Protein AF-A0A1A8DNL6-F1 (afdb_monomer)

Foldseek 3Di:
DDDDPPDPPQPQDAQDPVLVVLLVLLLVLLVVLLVLLPPVLLVQDPPPVRQNVLSVLVSVLSCLLCVVVPPDHVVVVDGAPRCRNVCSSVLSVVSNVLSVVSSVLSVVCPCVSNVCPHPSVVVVVVSSVVSVVSSVVSCLQQPVHHGDPVPRD

Solvent-accessible surface area (backbone atoms only — not comparable to full-atom values): 8886 Å² total; per-residue (Å²): 141,82,84,78,82,77,72,76,79,75,80,69,56,67,74,47,76,65,48,53,53,44,46,53,52,31,48,55,41,40,53,52,42,32,58,63,58,65,38,75,82,50,65,76,64,89,53,83,70,41,46,47,56,46,44,49,52,41,50,52,50,53,48,61,70,45,45,72,72,74,59,58,68,88,85,67,70,79,71,64,60,76,62,4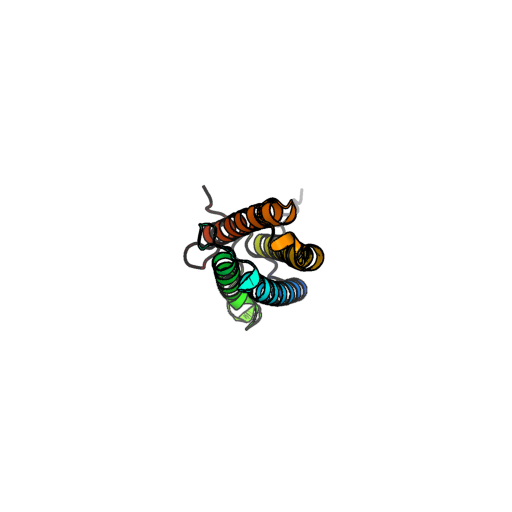1,34,61,50,50,52,53,49,42,54,52,50,29,55,54,39,53,52,49,47,47,50,56,67,73,27,55,73,44,44,54,39,80,86,32,73,48,29,53,48,49,52,53,47,24,52,49,46,46,50,55,42,50,52,53,45,66,32,28,57,96,76,43,79,39,69,93,70,72,125

InterPro domains:
  IPR003153 Adaptor protein Cbl, N-terminal helical [PF02262] (19-148)
  IPR024159 Adaptor protein Cbl, PTB domain [PS51506] (12-153)
  IPR024162 Adaptor protein Cbl [PTHR23007] (14-153)
  IPR036537 Adaptor protein Cbl, N-terminal domain superfamily [G3DSA:1.20.930.20] (14-148)
  IPR036537 Adaptor protein Cbl, N-terminal domain superfamily [SSF47668] (17-150)

Radius of gyration: 18.91 Å; Cα contacts (8 Å, |Δi|>4): 121; chains: 1; bounding box: 47×34×65 Å

pLDDT: mean 77.99, std 15.45, range [37.91, 94.75]

Nearest PDB structures (foldseek):
  8qth-assembly1_A  TM=8.660E-01  e=2.494E-07  Homo sapiens
  8vw5-assembly2_B  TM=8.741E-01  e=3.045E-07  Homo sapiens
  7uwd-assembly1_i  TM=3.670E-01  e=2.903E+00  Citrus x limon
  5tj5-assembly1_B  TM=4.232E-01  e=6.136E+00  Saccharomyces cerevisiae S288C

Organism: Nothobranchius kadleci (NCBI:txid1051664)

Secondary structure (DSSP, 8-state):
----------------HHHHHHHHHHHHHHHHHHHHHT-GGG---SPSS-HHHHHHHHHHHHHHHHHHHHSS-GGG--PPPTTHHHHHHHHHHHHHHHHHHHHHHHHHHGGGGT-TTSHHHHHHHHHHHHHHHHHHHHHHHSGGGS--GGG--

Sequence (153 aa):
MSGASKSPKLSSQFPTREDLRLQEKASKRLQKLKELCTNARLGLKNSPPYLPELVRETATLLSQVWEPYKGLGPSAGLLPRGDEAKYLRVHIKNLLDKTDRAVLLFKDGKERMFDETSSHRRNLTKLSLLFSHMLWELKAMFPGGYFQGDTFK

Structure (mmCIF, N/CA/C/O backbone):
data_AF-A0A1A8DNL6-F1
#
_entry.id   AF-A0A1A8DNL6-F1
#
loop_
_atom_site.group_PDB
_atom_site.id
_atom_site.type_symbol
_atom_site.label_atom_id
_atom_site.label_alt_id
_atom_site.label_comp_id
_atom_site.label_asym_id
_atom_site.label_entity_id
_atom_site.label_seq_id
_atom_site.pdbx_PDB_ins_code
_atom_site.Cartn_x
_atom_site.Cartn_y
_atom_site.Cartn_z
_atom_site.occupancy
_atom_site.B_iso_or_equiv
_atom_site.auth_seq_id
_atom_site.auth_comp_id
_atom_site.auth_asym_id
_atom_site.auth_atom_id
_atom_site.pdbx_PDB_model_num
ATOM 1 N N . MET A 1 1 ? 21.603 20.698 -45.710 1.00 43.53 1 MET A N 1
ATOM 2 C CA . MET A 1 1 ? 20.587 19.866 -45.036 1.00 43.53 1 MET A CA 1
ATOM 3 C C . MET A 1 1 ? 21.322 18.851 -44.180 1.00 43.53 1 MET A C 1
ATOM 5 O O . MET A 1 1 ? 21.913 17.945 -44.741 1.00 43.53 1 MET A O 1
ATOM 9 N N . SER A 1 2 ? 21.339 19.022 -42.860 1.00 40.03 2 SER A N 1
ATOM 10 C CA . SER A 1 2 ? 21.868 18.003 -41.945 1.00 40.03 2 SER A CA 1
ATOM 11 C C . SER A 1 2 ? 20.841 17.809 -40.846 1.00 40.03 2 SER A C 1
ATOM 13 O O . SER A 1 2 ? 20.746 18.603 -39.913 1.00 40.03 2 SER A O 1
ATOM 15 N N . GLY A 1 3 ? 19.990 16.803 -41.040 1.00 37.91 3 GLY A N 1
ATOM 16 C CA . GLY A 1 3 ? 18.999 16.386 -40.063 1.00 37.91 3 GLY A CA 1
ATOM 17 C C . GLY A 1 3 ? 19.713 15.806 -38.853 1.00 37.91 3 GLY A C 1
ATOM 18 O O . GLY A 1 3 ? 20.334 14.751 -38.936 1.00 37.91 3 GLY A O 1
ATOM 19 N N . ALA A 1 4 ? 19.638 16.512 -37.730 1.00 42.06 4 ALA A N 1
ATOM 20 C CA . ALA A 1 4 ? 19.987 15.955 -36.439 1.00 42.06 4 ALA A CA 1
ATOM 21 C C . ALA A 1 4 ? 18.977 14.847 -36.114 1.00 42.06 4 ALA A C 1
ATOM 23 O O . ALA A 1 4 ? 17.828 15.132 -35.765 1.00 42.06 4 ALA A O 1
ATOM 24 N N . SER A 1 5 ? 19.401 13.589 -36.228 1.00 40.72 5 SER A N 1
ATOM 25 C CA . SER A 1 5 ? 18.684 12.451 -35.659 1.00 40.72 5 SER A CA 1
ATOM 26 C C . SER A 1 5 ? 18.648 12.621 -34.142 1.00 40.72 5 SER A C 1
ATOM 28 O O . SER A 1 5 ? 19.574 12.250 -33.425 1.00 40.72 5 SER A O 1
ATOM 30 N N . LYS A 1 6 ? 17.579 13.251 -33.645 1.00 40.78 6 LYS A N 1
ATOM 31 C CA . LYS A 1 6 ? 17.223 13.249 -32.230 1.00 40.78 6 LYS A CA 1
ATOM 32 C C . LYS A 1 6 ? 16.821 11.823 -31.874 1.00 40.78 6 LYS A C 1
ATOM 34 O O . LYS A 1 6 ? 15.665 11.448 -32.041 1.00 40.78 6 LYS A O 1
ATOM 39 N N . SER A 1 7 ? 17.774 11.030 -31.396 1.00 40.50 7 SER A N 1
ATOM 40 C CA . SER A 1 7 ? 17.468 9.785 -30.698 1.00 40.50 7 SER A CA 1
ATOM 41 C C . SER A 1 7 ? 16.500 10.117 -29.557 1.00 40.50 7 SER A C 1
ATOM 43 O O . SER A 1 7 ? 16.834 10.966 -28.719 1.00 40.50 7 SER A O 1
ATOM 45 N N . PRO A 1 8 ? 15.294 9.528 -29.506 1.00 42.69 8 PRO A N 1
ATOM 46 C CA . PRO A 1 8 ? 14.422 9.724 -28.364 1.00 42.69 8 PRO A CA 1
ATOM 47 C C . PRO A 1 8 ? 15.151 9.137 -27.155 1.00 42.69 8 PRO A C 1
ATOM 49 O O . PRO A 1 8 ? 15.566 7.980 -27.166 1.00 42.69 8 PRO A O 1
ATOM 52 N N . LYS A 1 9 ? 15.379 9.965 -26.131 1.00 43.25 9 LYS A N 1
ATOM 53 C CA . LYS A 1 9 ? 15.911 9.536 -24.836 1.00 43.25 9 LYS A CA 1
ATOM 54 C C . LYS A 1 9 ? 14.975 8.459 -24.280 1.00 43.25 9 LYS A C 1
ATOM 56 O O . LYS A 1 9 ? 13.957 8.783 -23.671 1.00 43.25 9 LYS A O 1
ATOM 61 N N . LEU A 1 10 ? 15.314 7.192 -24.516 1.00 42.53 10 LEU A N 1
ATOM 62 C CA . LEU A 1 10 ? 14.696 6.044 -23.870 1.00 42.53 10 LEU A CA 1
ATOM 63 C C . LEU A 1 10 ? 14.860 6.256 -22.372 1.00 42.53 10 LEU A C 1
ATOM 65 O O . LEU A 1 10 ? 15.959 6.211 -21.820 1.00 42.53 10 LEU A O 1
ATOM 69 N N . SER A 1 11 ? 13.749 6.592 -21.732 1.00 44.84 11 SER A N 1
ATOM 70 C CA . SER A 1 11 ? 13.656 6.902 -20.312 1.00 44.84 11 SER A CA 1
ATOM 71 C C . SER A 1 11 ? 13.690 5.607 -19.497 1.00 44.84 11 SER A C 1
ATOM 73 O O . SER A 1 11 ? 12.910 5.435 -18.573 1.00 44.84 11 SER A O 1
ATOM 75 N N . SER A 1 12 ? 14.587 4.682 -19.841 1.00 53.66 12 SER A N 1
ATOM 76 C CA . SER A 1 12 ? 14.816 3.400 -19.170 1.00 53.66 12 SER A CA 1
ATOM 77 C C . SER A 1 12 ? 15.685 3.614 -17.930 1.00 53.66 12 SER A C 1
ATOM 79 O O . SER A 1 12 ? 16.749 3.019 -17.773 1.00 53.66 12 SER A O 1
ATOM 81 N N . GLN A 1 13 ? 15.291 4.555 -17.071 1.00 70.00 13 GLN A N 1
ATOM 82 C CA . GLN A 1 13 ? 16.002 4.799 -15.823 1.00 70.00 13 GLN A CA 1
ATOM 83 C C . GLN A 1 13 ? 15.533 3.780 -14.796 1.00 70.00 13 GLN A C 1
ATOM 85 O O . GLN A 1 13 ? 14.366 3.778 -14.424 1.00 70.00 13 GLN A O 1
ATOM 90 N N . PHE A 1 14 ? 16.455 2.937 -14.334 1.00 74.38 14 PHE A N 1
ATOM 91 C CA . PHE A 1 14 ? 16.274 2.081 -13.165 1.00 74.38 14 PHE A CA 1
ATOM 92 C C . PHE A 1 14 ? 15.640 2.850 -11.991 1.00 74.38 14 PHE A C 1
ATOM 94 O O . PHE A 1 14 ? 15.883 4.058 -11.851 1.00 74.38 14 PHE A O 1
ATOM 101 N N . PRO A 1 15 ? 14.879 2.169 -11.110 1.00 82.69 15 PRO A N 1
ATOM 102 C CA . PRO A 1 15 ? 14.473 2.753 -9.840 1.00 82.69 15 PRO A CA 1
ATOM 103 C C . PRO A 1 15 ? 15.680 3.363 -9.118 1.00 82.69 15 PRO A C 1
ATOM 105 O O . PRO A 1 15 ? 16.741 2.753 -8.985 1.00 82.69 15 PRO A O 1
ATOM 108 N N . THR A 1 16 ? 15.536 4.612 -8.695 1.00 85.56 16 THR A N 1
ATOM 109 C CA . THR A 1 16 ? 16.607 5.374 -8.050 1.00 85.56 16 THR A CA 1
ATOM 110 C C . THR A 1 16 ? 16.776 4.952 -6.591 1.00 85.56 16 THR A C 1
ATOM 112 O O . THR A 1 16 ? 15.905 4.314 -5.996 1.00 85.56 16 THR A O 1
ATOM 115 N N . ARG A 1 17 ? 17.865 5.388 -5.943 1.00 84.56 17 ARG A N 1
ATOM 116 C CA . ARG A 1 17 ? 18.008 5.228 -4.483 1.00 84.56 17 ARG A CA 1
ATOM 117 C C . ARG A 1 17 ? 16.864 5.875 -3.698 1.00 84.56 17 ARG A C 1
ATOM 119 O O . ARG A 1 17 ? 16.539 5.404 -2.611 1.00 84.56 17 ARG A O 1
ATOM 126 N N . GLU A 1 18 ? 16.271 6.949 -4.212 1.00 88.19 18 GLU A N 1
ATOM 127 C CA . GLU A 1 18 ? 15.103 7.571 -3.585 1.00 88.19 18 GLU A CA 1
ATOM 128 C C . GLU A 1 18 ? 13.876 6.667 -3.683 1.00 88.19 18 GLU A C 1
ATOM 130 O O . GLU A 1 18 ? 13.185 6.476 -2.684 1.00 88.19 18 GLU A O 1
ATOM 135 N N . ASP A 1 19 ? 13.663 6.044 -4.843 1.00 89.81 19 ASP A N 1
ATOM 136 C CA . ASP A 1 19 ? 12.576 5.089 -5.062 1.00 89.81 19 ASP A CA 1
ATOM 137 C C . ASP A 1 19 ? 12.697 3.885 -4.104 1.00 89.81 19 ASP A C 1
ATOM 139 O O . ASP A 1 19 ? 11.720 3.506 -3.457 1.00 89.81 19 ASP A O 1
ATOM 143 N N . LEU A 1 20 ? 13.912 3.357 -3.901 1.00 88.81 20 LEU A N 1
ATOM 144 C CA . LEU A 1 20 ? 14.181 2.290 -2.924 1.00 88.81 20 LEU A CA 1
ATOM 145 C C . LEU A 1 20 ? 13.911 2.725 -1.473 1.00 88.81 20 LEU A C 1
ATOM 147 O O . LEU A 1 20 ? 13.347 1.970 -0.683 1.00 88.81 20 LEU A O 1
ATOM 151 N N . ARG A 1 21 ? 14.259 3.965 -1.105 1.00 91.00 21 ARG A N 1
ATOM 152 C CA . ARG A 1 21 ? 13.932 4.516 0.224 1.00 91.00 21 ARG A CA 1
ATOM 153 C C . ARG A 1 21 ? 12.423 4.654 0.425 1.00 91.00 21 ARG A C 1
ATOM 155 O O . ARG A 1 21 ? 11.932 4.438 1.534 1.00 91.00 21 ARG A O 1
ATOM 162 N N . LEU A 1 22 ? 11.684 5.037 -0.617 1.00 93.38 22 LEU A N 1
ATOM 163 C CA . LEU A 1 22 ? 10.220 5.077 -0.582 1.00 93.38 22 LEU A CA 1
ATOM 164 C C . LEU A 1 22 ? 9.638 3.669 -0.424 1.00 93.38 22 LEU A C 1
ATOM 166 O O . LEU A 1 22 ? 8.728 3.486 0.383 1.00 93.38 22 LEU A O 1
ATOM 170 N N . GLN A 1 23 ? 10.210 2.676 -1.108 1.00 93.19 23 GLN A N 1
ATOM 171 C CA . GLN A 1 23 ? 9.837 1.267 -0.974 1.00 93.19 23 GLN A CA 1
ATOM 172 C C . GLN A 1 23 ? 10.005 0.753 0.457 1.00 93.19 23 GLN A C 1
ATOM 174 O O . GLN A 1 23 ? 9.089 0.136 1.011 1.00 93.19 23 GLN A O 1
ATOM 179 N N . GLU A 1 24 ? 11.137 1.052 1.090 1.00 92.25 24 GLU A N 1
ATOM 180 C CA . GLU A 1 24 ? 11.401 0.636 2.466 1.00 92.25 24 GLU A CA 1
ATOM 181 C C . GLU A 1 24 ? 10.415 1.299 3.444 1.00 92.25 24 GLU A C 1
ATOM 183 O O . GLU A 1 24 ? 9.853 0.644 4.328 1.00 92.25 24 GLU A O 1
ATOM 188 N N . LYS A 1 25 ? 10.143 2.599 3.256 1.00 94.75 25 LYS A N 1
ATOM 189 C CA . LYS A 1 25 ? 9.144 3.335 4.046 1.00 94.75 25 LYS A CA 1
ATOM 190 C C . LYS A 1 25 ? 7.748 2.737 3.886 1.00 94.75 25 LYS A C 1
ATOM 192 O O . LYS A 1 25 ? 7.092 2.481 4.895 1.00 94.75 25 LYS A O 1
ATOM 197 N N . ALA A 1 26 ? 7.313 2.483 2.653 1.00 94.25 26 ALA A N 1
ATOM 198 C CA . ALA A 1 26 ? 6.017 1.875 2.368 1.00 94.25 26 ALA A CA 1
ATOM 199 C C . ALA A 1 26 ? 5.899 0.491 3.019 1.00 94.25 26 ALA A C 1
ATOM 201 O O . ALA A 1 26 ? 4.895 0.201 3.664 1.00 94.25 26 ALA A O 1
ATOM 202 N N . SER A 1 27 ? 6.958 -0.320 2.957 1.00 92.75 27 SER A N 1
ATOM 203 C CA . SER A 1 27 ? 7.004 -1.643 3.593 1.00 92.75 27 SER A CA 1
ATOM 204 C C . SER A 1 27 ? 6.826 -1.561 5.112 1.00 92.75 27 SER A C 1
ATOM 206 O O . SER A 1 27 ? 5.988 -2.267 5.676 1.00 92.75 27 SER A O 1
ATOM 208 N N . LYS A 1 28 ? 7.538 -0.645 5.785 1.00 93.81 28 LYS A N 1
ATOM 209 C CA . LYS A 1 28 ? 7.385 -0.411 7.235 1.00 93.81 28 LYS A CA 1
ATOM 210 C C . LYS A 1 28 ? 5.977 0.072 7.593 1.00 93.81 28 LYS A C 1
ATOM 212 O O . LYS A 1 28 ? 5.419 -0.327 8.614 1.00 93.81 28 LYS A O 1
ATOM 217 N N . ARG A 1 29 ? 5.376 0.926 6.759 1.00 93.00 29 ARG A N 1
ATOM 218 C CA . ARG A 1 29 ? 4.001 1.409 6.960 1.00 93.00 29 ARG A CA 1
ATOM 219 C C . ARG A 1 29 ? 2.964 0.310 6.766 1.00 93.00 29 ARG A C 1
ATOM 221 O O . ARG A 1 29 ? 2.046 0.222 7.575 1.00 93.00 29 ARG A O 1
ATOM 228 N N . LEU A 1 30 ? 3.135 -0.559 5.770 1.00 92.94 30 LEU A N 1
ATOM 229 C CA . LEU A 1 30 ? 2.269 -1.719 5.550 1.00 92.94 30 LEU A CA 1
ATOM 230 C C . LEU A 1 30 ? 2.340 -2.704 6.716 1.00 92.94 30 LEU A C 1
ATOM 232 O O . LEU A 1 30 ? 1.302 -3.172 7.175 1.00 92.94 30 LEU A O 1
ATOM 236 N N . GLN A 1 31 ? 3.538 -2.972 7.244 1.00 90.81 31 GLN A N 1
ATOM 237 C CA . GLN A 1 31 ? 3.695 -3.782 8.456 1.00 90.81 31 GLN A CA 1
ATOM 238 C C . GLN A 1 31 ? 2.928 -3.170 9.629 1.00 90.81 31 GLN A C 1
ATOM 240 O O . GLN A 1 31 ? 2.160 -3.868 10.292 1.00 90.81 31 GLN A O 1
ATOM 245 N N . LYS A 1 32 ? 3.048 -1.851 9.829 1.00 92.06 32 LYS A N 1
ATOM 246 C CA . LYS A 1 32 ? 2.305 -1.175 10.893 1.00 92.06 32 LYS A CA 1
ATOM 247 C C . LYS A 1 32 ? 0.794 -1.253 10.694 1.00 92.06 32 LYS A C 1
ATOM 249 O O . LYS A 1 32 ? 0.055 -1.484 11.647 1.00 92.06 32 LYS A O 1
ATOM 254 N N . LEU A 1 33 ? 0.332 -1.070 9.461 1.00 90.31 33 LEU A N 1
ATOM 255 C CA . LEU A 1 33 ? -1.077 -1.192 9.115 1.00 90.31 33 LEU A CA 1
ATOM 256 C C . LEU A 1 33 ? -1.589 -2.612 9.378 1.00 90.31 33 LEU A C 1
ATOM 258 O O . LEU A 1 33 ? -2.668 -2.765 9.942 1.00 90.31 33 LEU A O 1
ATOM 262 N N . LYS A 1 34 ? -0.807 -3.642 9.037 1.00 89.00 34 LYS A N 1
ATOM 263 C CA . LYS A 1 34 ? -1.143 -5.042 9.311 1.00 89.00 34 LYS A CA 1
ATOM 264 C C . LYS A 1 34 ? -1.380 -5.270 10.802 1.00 89.00 34 LYS A C 1
ATOM 266 O O . LYS A 1 34 ? -2.435 -5.786 11.147 1.00 89.00 34 LYS A O 1
ATOM 271 N N . GLU A 1 35 ? -0.460 -4.830 11.666 1.00 88.56 35 GLU A N 1
ATOM 272 C CA . GLU A 1 35 ? -0.615 -4.926 13.129 1.00 88.56 35 GLU A CA 1
ATOM 273 C C . GLU A 1 35 ? -1.920 -4.282 13.608 1.00 88.56 35 GLU A C 1
ATOM 275 O O . GLU A 1 35 ? -2.663 -4.875 14.394 1.00 88.56 35 GLU A O 1
ATOM 280 N N . LEU A 1 36 ? -2.213 -3.077 13.104 1.00 86.38 36 LEU A N 1
ATOM 281 C CA . LEU A 1 36 ? -3.426 -2.340 13.447 1.00 86.38 36 LEU A CA 1
ATOM 282 C C . LEU A 1 36 ? -4.675 -3.111 13.018 1.00 86.38 36 LEU A C 1
ATOM 284 O O . LEU A 1 36 ? -5.604 -3.224 13.809 1.00 86.38 36 LEU A O 1
ATOM 288 N N . CYS A 1 37 ? -4.680 -3.691 11.817 1.00 82.25 37 CYS A N 1
ATOM 289 C CA . CYS A 1 37 ? -5.820 -4.440 11.290 1.00 82.25 37 CYS A CA 1
ATOM 290 C C . CYS A 1 37 ? -6.004 -5.808 11.969 1.00 82.25 37 CYS A C 1
ATOM 292 O O . CYS A 1 37 ? -7.125 -6.293 12.056 1.00 82.25 37 CYS A O 1
ATOM 294 N N . THR A 1 38 ? -4.936 -6.433 12.471 1.00 80.88 38 THR A N 1
ATOM 295 C CA . THR A 1 38 ? -5.006 -7.716 13.199 1.00 80.88 38 THR A CA 1
ATOM 296 C C . THR A 1 38 ? -5.453 -7.578 14.656 1.00 80.88 38 THR A C 1
ATOM 298 O O . THR A 1 38 ? -5.533 -8.574 15.372 1.00 80.88 38 THR A O 1
ATOM 301 N N . ASN A 1 39 ? -5.740 -6.362 15.128 1.00 79.12 39 ASN A N 1
ATOM 302 C CA . ASN A 1 39 ? -6.197 -6.148 16.493 1.00 79.12 39 ASN A CA 1
ATOM 303 C C . ASN A 1 39 ? -7.587 -6.775 16.708 1.00 79.12 39 ASN A C 1
ATOM 305 O O . ASN A 1 39 ? -8.580 -6.296 16.161 1.00 79.12 39 ASN A O 1
ATOM 309 N N . ALA A 1 40 ? -7.660 -7.806 17.556 1.00 68.06 40 ALA A N 1
ATOM 310 C CA . ALA A 1 40 ? -8.888 -8.543 17.861 1.00 68.06 40 ALA A CA 1
ATOM 311 C C . ALA A 1 40 ? -10.038 -7.646 18.354 1.00 68.06 40 ALA A C 1
ATOM 313 O O . ALA A 1 40 ? -11.203 -7.948 18.104 1.00 68.06 40 ALA A O 1
ATOM 314 N N . ARG A 1 41 ? -9.727 -6.501 18.982 1.00 68.88 41 ARG A N 1
ATOM 315 C CA . ARG A 1 41 ? -10.737 -5.533 19.440 1.00 68.88 41 ARG A CA 1
ATOM 316 C C . ARG A 1 41 ? -11.542 -4.918 18.294 1.00 68.88 41 ARG A C 1
ATOM 318 O O . ARG A 1 41 ? -12.664 -4.489 18.523 1.00 68.88 41 ARG A O 1
ATOM 325 N N . LEU A 1 42 ? -10.993 -4.866 17.076 1.00 68.69 42 LEU A N 1
ATOM 326 C CA . LEU A 1 42 ? -11.669 -4.278 15.913 1.00 68.69 42 LEU A CA 1
ATOM 327 C C . LEU A 1 42 ? -12.847 -5.107 15.410 1.00 68.69 42 LEU A C 1
ATOM 329 O O . LEU A 1 42 ? -13.667 -4.577 14.663 1.00 68.69 42 LEU A O 1
ATOM 333 N N . GLY A 1 43 ? -12.918 -6.389 15.782 1.00 63.25 43 GLY A N 1
ATOM 334 C CA . GLY A 1 43 ? -13.987 -7.274 15.333 1.00 63.25 43 GLY A CA 1
ATOM 335 C C . GLY A 1 43 ? -14.123 -7.297 13.810 1.00 63.25 43 GLY A C 1
ATOM 336 O O . GLY A 1 43 ? -15.243 -7.365 13.302 1.00 63.25 43 GLY A O 1
ATOM 337 N N . LEU A 1 44 ? -13.007 -7.177 13.070 1.00 64.31 44 LEU A N 1
ATOM 338 C CA . LEU A 1 44 ? -13.031 -7.268 11.612 1.00 64.31 44 LEU A CA 1
ATOM 339 C C . LEU A 1 44 ? -13.531 -8.659 11.237 1.00 64.31 44 LEU A C 1
ATOM 341 O O . LEU A 1 44 ? -12.794 -9.640 11.311 1.00 64.31 44 LEU A O 1
ATOM 345 N N . LYS A 1 45 ? -14.810 -8.734 10.866 1.00 60.91 45 LYS A N 1
ATOM 346 C CA . LYS A 1 45 ? -15.421 -9.945 10.326 1.00 60.91 45 LYS A CA 1
ATOM 347 C C . LYS A 1 45 ? -14.640 -10.338 9.072 1.00 60.91 45 LYS A C 1
ATOM 349 O O . LYS A 1 45 ? -14.299 -9.461 8.276 1.00 60.91 45 LYS A O 1
ATOM 354 N N . ASN A 1 46 ? -14.401 -11.636 8.882 1.00 58.94 46 ASN A N 1
ATOM 355 C CA . ASN A 1 46 ? -13.697 -12.230 7.731 1.00 58.94 46 ASN A CA 1
ATOM 356 C C . ASN A 1 46 ? -14.479 -12.097 6.403 1.00 58.94 46 ASN A C 1
ATOM 358 O O . ASN A 1 46 ? -14.454 -12.983 5.556 1.00 58.94 46 ASN A O 1
ATOM 362 N N . SER A 1 47 ? -15.226 -11.011 6.233 1.00 50.84 47 SER A N 1
ATOM 363 C CA . SER A 1 47 ? -15.979 -10.693 5.028 1.00 50.84 47 SER A CA 1
ATOM 364 C C . SER A 1 47 ? -15.005 -10.131 3.990 1.00 50.84 47 SER A C 1
ATOM 366 O O . SER A 1 47 ? -14.307 -9.157 4.289 1.00 50.84 47 SER A O 1
ATOM 368 N N . PRO A 1 48 ? -14.947 -10.693 2.775 1.00 56.84 48 PRO A N 1
ATOM 369 C CA . PRO A 1 48 ? -14.207 -10.085 1.681 1.00 56.84 48 PRO A CA 1
ATOM 370 C C . PRO A 1 48 ? -14.731 -8.665 1.393 1.00 56.84 48 PRO A C 1
ATOM 372 O O . PRO A 1 48 ? -15.949 -8.470 1.389 1.00 56.84 48 PRO A O 1
ATOM 375 N N . PRO A 1 49 ? -13.860 -7.672 1.127 1.00 67.88 49 PRO A N 1
ATOM 376 C CA . PRO A 1 49 ? -12.396 -7.737 1.127 1.00 67.88 49 PRO A CA 1
ATOM 377 C C . PRO A 1 49 ? -11.795 -7.717 2.544 1.00 67.88 49 PRO A C 1
ATOM 379 O O . PRO A 1 49 ? -11.898 -6.719 3.260 1.00 67.88 49 PRO A O 1
ATOM 382 N N . TYR A 1 50 ? -11.102 -8.795 2.929 1.00 79.81 50 TYR A N 1
ATOM 383 C CA . TYR A 1 50 ? -10.494 -8.912 4.253 1.00 79.81 50 TYR A CA 1
ATOM 384 C C . TYR A 1 50 ? -9.158 -8.159 4.307 1.00 79.81 50 TYR A C 1
ATOM 386 O O . TYR A 1 50 ? -8.133 -8.593 3.777 1.00 79.81 50 TYR A O 1
ATOM 394 N N . LEU A 1 51 ? -9.183 -6.988 4.943 1.00 82.44 51 LEU A N 1
ATOM 395 C CA . LEU A 1 51 ? -8.072 -6.037 4.949 1.00 82.44 51 LEU A CA 1
ATOM 396 C C . LEU A 1 51 ? -6.726 -6.613 5.434 1.00 82.44 51 LEU A C 1
ATOM 398 O O . LEU A 1 51 ? -5.726 -6.354 4.764 1.00 82.44 51 LEU A O 1
ATOM 402 N N . PRO A 1 52 ? -6.638 -7.391 6.536 1.00 85.25 52 PRO A N 1
ATOM 403 C CA . PRO A 1 52 ? -5.365 -7.968 6.974 1.00 85.25 52 PRO A CA 1
ATOM 404 C C . PRO A 1 52 ? -4.696 -8.846 5.912 1.00 85.25 52 PRO A C 1
ATOM 406 O O . PRO A 1 52 ? -3.473 -8.796 5.758 1.00 85.25 52 PRO A O 1
ATOM 409 N N . GLU A 1 53 ? -5.481 -9.619 5.157 1.00 86.88 53 GLU A N 1
ATOM 410 C CA . GLU A 1 53 ? -4.952 -10.435 4.065 1.00 86.88 53 GLU A CA 1
ATOM 411 C C . GLU A 1 53 ? -4.531 -9.591 2.872 1.00 86.88 53 GLU A C 1
ATOM 413 O O . GLU A 1 53 ? -3.417 -9.775 2.387 1.00 86.88 53 GLU A O 1
ATOM 418 N N . LEU A 1 54 ? -5.333 -8.603 2.474 1.00 89.25 54 LEU A N 1
ATOM 419 C CA . LEU A 1 54 ? -4.962 -7.680 1.399 1.00 89.25 54 LEU A CA 1
ATOM 420 C C . LEU A 1 54 ? -3.656 -6.940 1.695 1.00 89.25 54 LEU A C 1
ATOM 422 O O . LEU A 1 54 ? -2.791 -6.838 0.827 1.00 89.25 54 LEU A O 1
ATOM 426 N N . VAL A 1 55 ? -3.481 -6.449 2.924 1.00 89.44 55 VAL A N 1
ATOM 427 C CA . VAL A 1 55 ? -2.249 -5.767 3.346 1.00 89.44 55 VAL A CA 1
ATOM 428 C C . VAL A 1 55 ? -1.064 -6.736 3.335 1.00 89.44 55 VAL A C 1
ATOM 430 O O . VAL A 1 55 ? 0.016 -6.370 2.868 1.00 89.44 55 VAL A O 1
ATOM 433 N N . ARG A 1 56 ? -1.254 -7.980 3.801 1.00 89.88 56 ARG A N 1
ATOM 434 C CA . ARG A 1 56 ? -0.217 -9.023 3.756 1.00 89.88 56 ARG A CA 1
ATOM 435 C C . ARG A 1 56 ? 0.187 -9.342 2.315 1.00 89.88 56 ARG A C 1
ATOM 437 O O . ARG A 1 56 ? 1.376 -9.326 2.020 1.00 89.88 56 ARG A O 1
ATOM 444 N N . GLU A 1 57 ? -0.776 -9.599 1.435 1.00 90.81 57 GLU A N 1
ATOM 445 C CA . GLU A 1 57 ? -0.521 -9.894 0.022 1.00 90.81 57 GLU A CA 1
ATOM 446 C C . GLU A 1 57 ? 0.164 -8.728 -0.689 1.00 90.81 57 GLU A C 1
ATOM 448 O O . GLU A 1 57 ? 1.130 -8.941 -1.419 1.00 90.81 57 GLU A O 1
ATOM 453 N N . THR A 1 58 ? -0.274 -7.495 -0.421 1.00 90.94 58 THR A N 1
ATOM 454 C CA . THR A 1 58 ? 0.362 -6.286 -0.962 1.00 90.94 58 THR A CA 1
ATOM 455 C C . THR A 1 58 ? 1.822 -6.195 -0.527 1.00 90.94 58 THR A C 1
ATOM 457 O O . THR A 1 58 ? 2.686 -5.935 -1.357 1.00 90.94 58 THR A O 1
ATOM 460 N N . ALA A 1 59 ? 2.132 -6.453 0.749 1.00 90.81 59 ALA A N 1
ATOM 461 C CA . ALA A 1 59 ? 3.509 -6.431 1.245 1.00 90.81 59 ALA A CA 1
ATOM 462 C C . ALA A 1 59 ? 4.388 -7.528 0.617 1.00 90.81 59 ALA A C 1
ATOM 464 O O . ALA A 1 59 ? 5.551 -7.272 0.288 1.00 90.81 59 ALA A O 1
ATOM 465 N N . THR A 1 60 ? 3.842 -8.734 0.434 1.00 91.00 60 THR A N 1
ATOM 466 C CA . THR A 1 60 ? 4.538 -9.838 -0.241 1.00 91.00 60 THR A CA 1
ATOM 467 C C . THR A 1 60 ? 4.833 -9.491 -1.697 1.00 91.00 60 THR A C 1
ATOM 469 O O . THR A 1 60 ? 5.990 -9.568 -2.110 1.00 91.00 60 THR A O 1
ATOM 472 N N . LEU A 1 61 ? 3.825 -9.048 -2.455 1.00 89.31 61 LEU A N 1
ATOM 473 C CA . LEU A 1 61 ? 3.985 -8.714 -3.870 1.00 89.31 61 LEU A CA 1
ATOM 474 C C . LEU A 1 61 ? 4.919 -7.516 -4.062 1.00 89.31 61 LEU A C 1
ATOM 476 O O . LEU A 1 61 ? 5.810 -7.559 -4.904 1.00 89.31 61 LEU A O 1
ATOM 480 N N . LEU A 1 62 ? 4.793 -6.483 -3.221 1.00 90.81 62 LEU A N 1
ATOM 481 C CA . LEU A 1 62 ? 5.718 -5.352 -3.212 1.00 90.81 62 LEU A CA 1
ATOM 482 C C . LEU A 1 62 ? 7.160 -5.809 -2.964 1.00 90.81 62 LEU A C 1
ATOM 484 O O . LEU A 1 62 ? 8.083 -5.295 -3.584 1.00 90.81 62 LEU A O 1
ATOM 488 N N . SER A 1 63 ? 7.380 -6.768 -2.063 1.00 88.88 63 SER A N 1
ATOM 489 C CA . SER A 1 63 ? 8.735 -7.256 -1.798 1.00 88.88 63 SER A CA 1
ATOM 490 C C . SER A 1 63 ? 9.303 -8.004 -3.000 1.00 88.88 63 SER A C 1
ATOM 492 O O . SER A 1 63 ? 10.441 -7.737 -3.359 1.00 88.88 63 SER A O 1
ATOM 494 N N . GLN A 1 64 ? 8.503 -8.863 -3.639 1.00 87.94 64 GLN A N 1
ATOM 495 C CA . GLN A 1 64 ? 8.892 -9.633 -4.826 1.00 87.94 64 GLN A CA 1
ATOM 496 C C . GLN A 1 64 ? 9.230 -8.733 -6.015 1.00 87.94 64 GLN A C 1
ATOM 498 O O . GLN A 1 64 ? 10.289 -8.880 -6.613 1.00 87.94 64 GLN A O 1
ATOM 503 N N . VAL A 1 65 ? 8.356 -7.771 -6.319 1.00 87.31 65 VAL A N 1
ATOM 504 C CA . VAL A 1 65 ? 8.525 -6.840 -7.443 1.00 87.31 65 VAL A CA 1
ATOM 505 C C . VAL A 1 65 ? 9.773 -5.972 -7.273 1.00 87.31 65 VAL A C 1
ATOM 507 O O . VAL A 1 65 ? 10.438 -5.638 -8.247 1.00 87.31 65 VAL A O 1
ATOM 510 N N . TRP A 1 66 ? 10.111 -5.607 -6.033 1.00 87.50 66 TRP A N 1
ATOM 511 C CA . TRP A 1 66 ? 11.256 -4.742 -5.761 1.00 87.50 66 TRP A CA 1
ATOM 512 C C . TRP A 1 66 ? 12.561 -5.489 -5.481 1.00 87.50 66 TRP A C 1
ATOM 514 O O . TRP A 1 66 ? 13.614 -4.856 -5.427 1.00 87.50 66 TRP A O 1
ATOM 524 N N . GLU A 1 67 ? 12.514 -6.811 -5.311 1.00 85.44 67 GLU A N 1
ATOM 525 C CA . GLU A 1 67 ? 13.685 -7.636 -5.006 1.00 85.44 67 GLU A CA 1
ATOM 526 C C . GLU A 1 67 ? 14.814 -7.501 -6.042 1.00 85.44 67 GLU A C 1
ATOM 528 O O . GLU A 1 67 ? 15.950 -7.257 -5.624 1.00 85.44 67 GLU A O 1
ATOM 533 N N . PRO A 1 68 ? 14.536 -7.512 -7.367 1.00 81.56 68 PRO A N 1
ATOM 534 C CA . PRO A 1 68 ? 15.561 -7.317 -8.396 1.00 81.56 68 PRO A CA 1
ATOM 535 C C . PRO A 1 68 ? 16.316 -5.986 -8.310 1.00 81.56 68 PRO A C 1
ATOM 537 O O . PRO A 1 68 ? 17.396 -5.859 -8.876 1.00 81.56 68 PRO A O 1
ATOM 540 N N . TYR A 1 69 ? 15.760 -4.983 -7.623 1.00 81.00 69 TYR A N 1
ATOM 541 C CA . TYR A 1 69 ? 16.357 -3.651 -7.500 1.00 81.00 69 TYR A CA 1
ATOM 542 C C . TYR A 1 69 ? 17.073 -3.424 -6.160 1.00 81.00 69 TYR A C 1
ATOM 544 O O . TYR A 1 69 ? 17.729 -2.394 -5.991 1.00 81.00 69 TYR A O 1
ATOM 552 N N . LYS A 1 70 ? 16.946 -4.345 -5.192 1.00 77.75 70 LYS A N 1
ATOM 553 C CA . LYS A 1 70 ? 17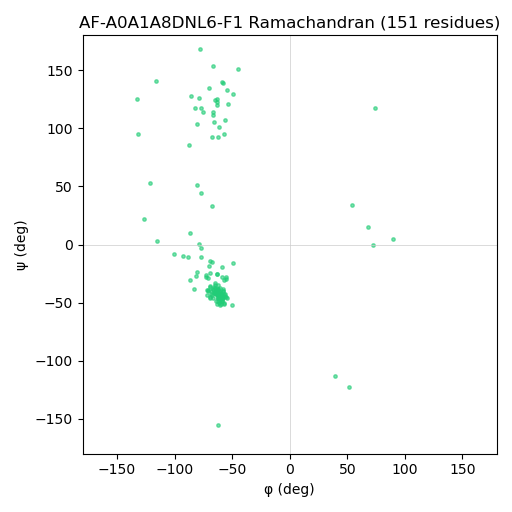.579 -4.234 -3.863 1.00 77.75 70 LYS A CA 1
ATOM 554 C C . LYS A 1 70 ? 19.006 -4.773 -3.825 1.00 77.75 70 LYS A C 1
ATOM 556 O O . LYS A 1 70 ? 19.809 -4.290 -3.028 1.00 77.75 70 LYS A O 1
ATOM 561 N N . GLY A 1 71 ? 19.318 -5.773 -4.645 1.00 64.38 71 GLY A N 1
ATOM 562 C CA . GLY A 1 71 ? 20.589 -6.485 -4.617 1.00 64.38 71 GLY A CA 1
ATOM 563 C C . GLY A 1 71 ? 21.156 -6.622 -6.017 1.00 64.38 71 GLY A C 1
ATOM 564 O O . GLY A 1 71 ? 20.494 -7.186 -6.877 1.00 64.38 71 GLY A O 1
ATOM 565 N N . LEU A 1 72 ? 22.397 -6.154 -6.186 1.00 51.81 72 LEU A N 1
ATOM 566 C CA . LEU A 1 72 ? 23.128 -6.009 -7.449 1.00 51.81 72 LEU A CA 1
ATOM 567 C C . LEU A 1 72 ? 22.591 -4.817 -8.248 1.00 51.81 72 LEU A C 1
ATOM 569 O O . LEU A 1 72 ? 21.425 -4.751 -8.608 1.00 51.81 72 LEU A O 1
ATOM 573 N N . GLY A 1 73 ? 23.444 -3.822 -8.486 1.00 54.22 73 GLY A N 1
ATOM 574 C CA . GLY A 1 73 ? 23.095 -2.686 -9.338 1.00 54.22 73 GLY A CA 1
ATOM 575 C C . GLY A 1 73 ? 22.804 -3.119 -10.789 1.00 54.22 73 GLY A C 1
ATOM 576 O O . GLY A 1 73 ? 22.535 -4.287 -11.060 1.00 54.22 73 GLY A O 1
ATOM 577 N N . PRO A 1 74 ? 22.955 -2.220 -11.773 1.00 50.97 74 PRO A N 1
ATOM 578 C CA . PRO A 1 74 ? 22.761 -2.530 -13.198 1.00 50.97 74 PRO A CA 1
ATOM 579 C C . PRO A 1 74 ? 23.497 -3.791 -13.715 1.00 50.97 74 PRO A C 1
ATOM 581 O O . PRO A 1 74 ? 23.164 -4.304 -14.778 1.00 50.97 74 PRO A O 1
ATOM 584 N N . SER A 1 75 ? 24.475 -4.313 -12.963 1.00 46.78 75 SER A N 1
ATOM 585 C CA . SER A 1 75 ? 25.216 -5.556 -13.218 1.00 46.78 75 SER A CA 1
ATOM 586 C C . SER A 1 75 ? 24.436 -6.870 -13.069 1.00 46.78 75 SER A C 1
ATOM 588 O O . SER A 1 75 ? 24.949 -7.881 -13.533 1.00 46.78 75 SER A O 1
ATOM 590 N N . ALA A 1 76 ? 23.238 -6.911 -12.468 1.00 52.19 76 ALA A N 1
ATOM 591 C CA . ALA A 1 76 ? 22.435 -8.149 -12.426 1.00 52.19 76 ALA A CA 1
ATOM 592 C C . ALA A 1 76 ? 21.718 -8.484 -13.747 1.00 52.19 76 ALA A C 1
ATOM 594 O O . ALA A 1 76 ? 21.046 -9.508 -13.839 1.00 52.19 76 ALA A O 1
ATOM 595 N N . GLY A 1 77 ? 21.829 -7.634 -14.774 1.00 51.19 77 GLY A N 1
ATOM 596 C CA . GLY A 1 77 ? 21.277 -7.909 -16.105 1.00 51.19 77 GLY A CA 1
ATOM 597 C C . GLY A 1 77 ? 19.748 -7.821 -16.213 1.00 51.19 77 GLY A C 1
ATOM 598 O O . GLY A 1 77 ? 19.211 -7.976 -17.307 1.00 51.19 77 GLY A O 1
ATOM 599 N N . LEU A 1 78 ? 19.035 -7.522 -15.123 1.00 59.38 78 LEU A N 1
ATOM 600 C CA . LEU A 1 78 ? 17.594 -7.267 -15.137 1.00 59.38 78 LEU A CA 1
ATOM 601 C C . LEU A 1 78 ? 17.338 -5.783 -15.423 1.00 59.38 78 LEU A C 1
ATOM 603 O O . LEU A 1 78 ? 17.220 -4.965 -14.513 1.00 59.38 78 LEU A O 1
ATOM 607 N N . LEU A 1 79 ? 17.297 -5.423 -16.708 1.00 63.03 79 LEU A N 1
ATOM 608 C CA . LEU A 1 79 ? 16.818 -4.105 -17.122 1.00 63.03 79 LEU A CA 1
ATOM 609 C C . LEU A 1 79 ? 15.300 -4.011 -16.889 1.00 63.03 79 LEU A C 1
ATOM 611 O O . LEU A 1 79 ? 14.586 -4.931 -17.301 1.00 63.03 79 LEU A O 1
ATOM 615 N N . PRO A 1 80 ? 14.798 -2.901 -16.309 1.00 68.62 80 PRO A N 1
ATOM 616 C CA . PRO A 1 80 ? 13.373 -2.618 -16.307 1.00 68.62 80 PRO A CA 1
ATOM 617 C C . PRO A 1 80 ? 12.834 -2.651 -17.740 1.00 68.62 80 PRO A C 1
ATOM 619 O O . PRO A 1 80 ? 13.439 -2.063 -18.644 1.00 68.62 80 PRO A O 1
ATOM 622 N N . ARG A 1 81 ? 11.716 -3.341 -17.957 1.00 70.50 81 ARG A N 1
ATOM 623 C CA . ARG A 1 81 ? 11.090 -3.466 -19.280 1.00 70.50 81 ARG A CA 1
ATOM 624 C C . ARG A 1 81 ? 10.165 -2.282 -19.538 1.00 70.50 81 ARG A C 1
ATOM 626 O O . ARG A 1 81 ? 9.303 -1.988 -18.717 1.00 70.50 81 ARG A O 1
ATOM 633 N N . GLY A 1 82 ? 10.341 -1.615 -20.678 1.00 75.56 82 GLY A N 1
ATOM 634 C CA . GLY A 1 82 ? 9.466 -0.518 -21.101 1.00 75.56 82 GLY A CA 1
ATOM 635 C C . GLY A 1 82 ? 9.289 0.549 -20.018 1.00 75.56 82 GLY A C 1
ATOM 636 O O . GLY A 1 82 ? 10.270 1.114 -19.528 1.00 75.56 82 GLY A O 1
ATOM 637 N N . ASP A 1 83 ? 8.036 0.789 -19.629 1.00 81.56 83 ASP A N 1
ATOM 638 C CA . ASP A 1 83 ? 7.650 1.784 -18.623 1.00 81.56 83 ASP A CA 1
ATOM 639 C C . ASP A 1 83 ? 7.683 1.272 -17.162 1.00 81.56 83 ASP A C 1
ATOM 641 O O . ASP A 1 83 ? 7.247 1.983 -16.250 1.00 81.56 83 ASP A O 1
ATOM 645 N N . GLU A 1 84 ? 8.239 0.084 -16.893 1.00 83.81 84 GLU A N 1
ATOM 646 C CA . GLU A 1 84 ? 8.257 -0.560 -15.566 1.00 83.81 84 GLU A CA 1
ATOM 647 C C . GLU A 1 84 ? 8.754 0.367 -14.455 1.00 83.81 84 GLU A C 1
ATOM 649 O O . GLU A 1 84 ? 8.071 0.581 -13.454 1.00 83.81 84 GLU A O 1
ATOM 654 N N . ALA A 1 85 ? 9.920 0.988 -14.633 1.00 84.12 85 ALA A N 1
A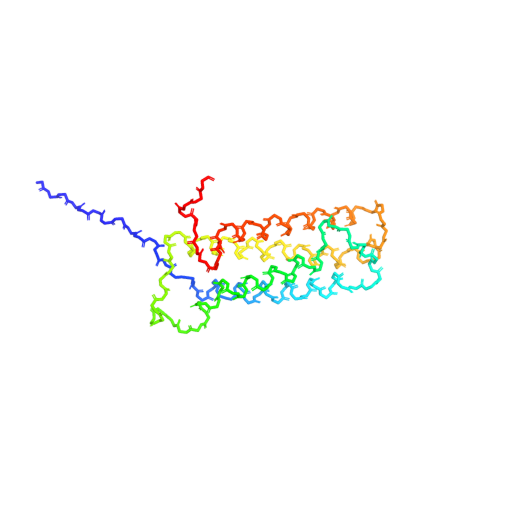TOM 655 C CA . ALA A 1 85 ? 10.497 1.843 -13.599 1.00 84.12 85 ALA A CA 1
ATOM 656 C C . ALA A 1 85 ? 9.647 3.096 -13.318 1.00 84.12 85 ALA A C 1
ATOM 658 O O . ALA A 1 85 ? 9.554 3.556 -12.174 1.00 84.12 85 ALA A O 1
ATOM 659 N N . LYS A 1 86 ? 8.984 3.637 -14.348 1.00 86.94 86 LYS A N 1
ATOM 660 C CA . LYS A 1 86 ? 8.056 4.765 -14.212 1.00 86.94 86 LYS A CA 1
ATOM 661 C C . LYS A 1 86 ? 6.794 4.332 -13.471 1.00 86.94 86 LYS A C 1
ATOM 663 O O . LYS A 1 86 ? 6.375 5.034 -12.548 1.00 86.94 86 LYS A O 1
ATOM 668 N N . TYR A 1 87 ? 6.232 3.177 -13.829 1.00 88.25 87 TYR A N 1
ATOM 669 C CA . TYR A 1 87 ? 5.100 2.585 -13.125 1.00 88.25 87 TYR A CA 1
ATOM 670 C C . TYR A 1 87 ? 5.433 2.366 -11.647 1.00 88.25 87 TYR A C 1
ATOM 672 O O . TYR A 1 87 ? 4.719 2.868 -10.782 1.00 88.25 87 TYR A O 1
ATOM 680 N N . LEU A 1 88 ? 6.560 1.716 -11.343 1.00 89.25 88 LEU A N 1
ATOM 681 C CA . LEU A 1 88 ? 6.997 1.434 -9.974 1.00 89.25 88 LEU A CA 1
ATOM 682 C C . LEU A 1 88 ? 7.142 2.701 -9.133 1.00 89.25 88 LEU A C 1
ATOM 684 O O . LEU A 1 88 ? 6.680 2.738 -7.992 1.00 89.25 88 LEU A O 1
ATOM 688 N N . ARG A 1 89 ? 7.720 3.765 -9.700 1.00 90.00 89 ARG A N 1
ATOM 689 C CA . ARG A 1 89 ? 7.856 5.062 -9.02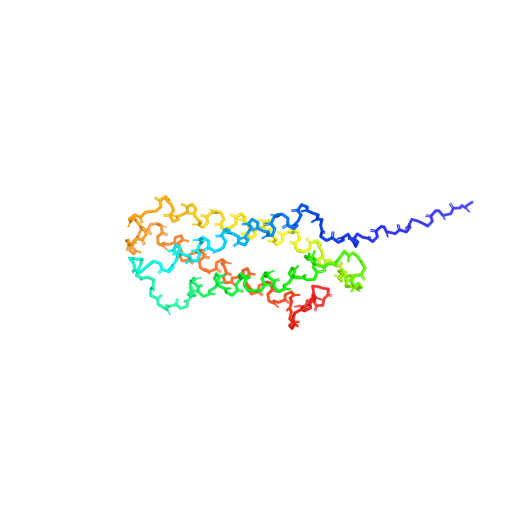5 1.00 90.00 89 ARG A CA 1
ATOM 690 C C . ARG A 1 89 ? 6.504 5.685 -8.678 1.00 90.00 89 ARG A C 1
ATOM 692 O O . ARG A 1 89 ? 6.345 6.238 -7.588 1.00 90.00 89 ARG A O 1
ATOM 699 N N . VAL A 1 90 ? 5.542 5.642 -9.596 1.00 91.38 90 VAL A N 1
ATOM 700 C CA . VAL A 1 90 ? 4.192 6.175 -9.352 1.00 91.38 90 VAL A CA 1
ATOM 701 C C . VAL A 1 90 ? 3.458 5.301 -8.341 1.00 91.38 90 VAL A C 1
ATOM 703 O O . VAL A 1 90 ? 2.900 5.817 -7.369 1.00 91.38 90 VAL A O 1
ATOM 706 N N . HIS A 1 91 ? 3.526 3.983 -8.523 1.00 91.69 91 HIS A N 1
ATOM 707 C CA . HIS A 1 91 ? 2.886 3.004 -7.662 1.00 91.69 91 HIS A CA 1
ATOM 708 C C . HIS A 1 91 ? 3.379 3.128 -6.218 1.00 91.69 91 HIS A C 1
ATOM 710 O O . HIS A 1 91 ? 2.558 3.207 -5.309 1.00 91.69 91 HIS A O 1
ATOM 716 N N . ILE A 1 92 ? 4.694 3.229 -5.980 1.00 93.75 92 ILE A N 1
ATOM 717 C CA . ILE A 1 92 ? 5.218 3.265 -4.608 1.00 93.75 92 ILE A CA 1
ATOM 718 C C . ILE A 1 92 ? 4.873 4.548 -3.860 1.00 93.75 92 ILE A C 1
ATOM 720 O O . ILE A 1 92 ? 4.586 4.500 -2.665 1.00 93.75 92 ILE A O 1
ATOM 724 N N . LYS A 1 93 ? 4.841 5.687 -4.560 1.00 93.38 93 LYS A N 1
ATOM 725 C CA . LYS A 1 93 ? 4.383 6.959 -3.986 1.00 93.38 93 LYS A CA 1
ATOM 726 C C . LYS A 1 93 ? 2.909 6.875 -3.610 1.00 93.38 93 LYS A C 1
ATOM 728 O O . LYS A 1 93 ? 2.551 7.172 -2.476 1.00 93.38 93 LYS A O 1
ATOM 733 N N . ASN A 1 94 ? 2.074 6.392 -4.531 1.00 92.69 94 ASN A N 1
ATOM 734 C CA . ASN A 1 94 ? 0.649 6.218 -4.276 1.00 92.69 94 ASN A CA 1
ATOM 735 C C . ASN A 1 94 ? 0.400 5.242 -3.115 1.00 92.69 94 ASN A C 1
ATOM 737 O O . ASN A 1 94 ? -0.372 5.549 -2.210 1.00 92.69 94 ASN A O 1
ATOM 741 N N . LEU A 1 95 ? 1.085 4.096 -3.101 1.00 93.38 95 LEU A N 1
ATOM 742 C CA . LEU A 1 95 ? 0.961 3.093 -2.048 1.00 93.38 95 LEU A CA 1
ATOM 743 C C . LEU A 1 95 ? 1.368 3.656 -0.685 1.00 93.38 95 LEU A C 1
ATOM 745 O O . LEU A 1 95 ? 0.647 3.449 0.293 1.00 93.38 95 LEU A O 1
ATOM 749 N N . LEU A 1 96 ? 2.482 4.390 -0.610 1.00 93.75 96 LEU A N 1
ATOM 750 C CA . LEU A 1 96 ? 2.917 5.046 0.620 1.00 93.75 96 LEU A CA 1
ATOM 751 C C . LEU A 1 96 ? 1.860 6.040 1.115 1.00 93.75 96 LEU A C 1
ATOM 753 O O . LEU A 1 96 ? 1.409 5.911 2.251 1.00 93.75 96 LEU A O 1
ATOM 757 N N . ASP A 1 97 ? 1.390 6.945 0.253 1.00 93.75 97 ASP A N 1
ATOM 758 C CA . ASP A 1 97 ? 0.383 7.952 0.606 1.00 93.75 97 ASP A CA 1
ATOM 759 C C . ASP A 1 97 ? -0.920 7.316 1.112 1.00 93.75 97 ASP A C 1
ATOM 761 O O . ASP A 1 97 ? -1.511 7.760 2.102 1.00 93.75 97 ASP A O 1
ATOM 765 N N . LYS A 1 98 ? -1.396 6.260 0.439 1.00 91.88 98 LYS A N 1
ATOM 766 C CA . LYS A 1 98 ? -2.617 5.549 0.843 1.00 91.88 98 LYS A CA 1
ATOM 767 C C . LYS A 1 98 ? -2.424 4.781 2.146 1.00 91.88 98 LYS A C 1
ATOM 769 O O . LYS A 1 98 ? -3.335 4.770 2.973 1.00 91.88 98 LYS A O 1
ATOM 774 N N . THR A 1 99 ? -1.247 4.202 2.365 1.00 92.00 99 THR A N 1
ATOM 775 C CA . THR A 1 99 ? -0.927 3.490 3.608 1.00 92.00 99 THR A CA 1
ATOM 776 C C . THR A 1 99 ? -0.763 4.454 4.783 1.00 92.00 99 THR A C 1
ATOM 778 O O . THR A 1 99 ? -1.274 4.177 5.865 1.00 92.00 99 THR A O 1
ATOM 781 N N . ASP A 1 100 ? -0.138 5.617 4.592 1.00 92.69 100 ASP A N 1
ATOM 782 C CA . ASP A 1 100 ? -0.035 6.644 5.635 1.00 92.69 100 ASP A CA 1
ATOM 783 C C . ASP A 1 100 ? -1.420 7.168 6.039 1.00 92.69 100 ASP A C 1
ATOM 785 O O . ASP A 1 100 ? -1.733 7.240 7.230 1.00 92.69 100 ASP A O 1
ATOM 789 N N . ARG A 1 101 ? -2.306 7.431 5.067 1.00 91.06 101 ARG A N 1
ATOM 790 C CA . ARG A 1 101 ? -3.713 7.775 5.348 1.00 91.06 101 ARG A CA 1
ATOM 791 C C . ARG A 1 101 ? -4.444 6.663 6.096 1.00 91.06 101 ARG A C 1
ATOM 793 O O . ARG A 1 101 ? -5.243 6.956 6.982 1.00 91.06 101 ARG A O 1
ATOM 800 N N . ALA A 1 102 ? -4.162 5.402 5.768 1.00 90.00 102 ALA A N 1
ATOM 801 C CA . ALA A 1 102 ? -4.714 4.255 6.479 1.00 90.00 102 ALA A CA 1
ATOM 802 C C . ALA A 1 102 ? -4.311 4.271 7.952 1.00 90.00 102 ALA A C 1
ATOM 804 O O . ALA A 1 102 ? -5.160 4.208 8.836 1.00 90.00 102 ALA A O 1
ATOM 805 N N . VAL A 1 103 ? -3.011 4.400 8.214 1.00 90.50 103 VAL A N 1
ATOM 806 C CA . VAL A 1 103 ? -2.464 4.432 9.571 1.00 90.50 103 VAL A CA 1
ATOM 807 C C . VAL A 1 103 ? -3.044 5.607 10.362 1.00 90.50 103 VAL A C 1
ATOM 809 O O . VAL A 1 103 ? -3.409 5.424 11.522 1.00 90.50 103 VAL A O 1
ATOM 812 N N . LEU A 1 104 ? -3.190 6.785 9.743 1.00 90.25 104 LEU A N 1
ATOM 813 C CA . LEU A 1 104 ? -3.842 7.940 10.368 1.00 90.25 104 LEU A CA 1
ATOM 814 C C . LEU A 1 104 ? -5.305 7.658 10.728 1.00 90.25 104 LEU A C 1
ATOM 816 O O . LEU A 1 104 ? -5.699 7.936 11.855 1.00 90.25 104 LEU A O 1
ATOM 820 N N . LEU A 1 105 ? -6.080 7.017 9.845 1.00 87.62 105 LEU A N 1
ATOM 821 C CA . LEU A 1 105 ? -7.471 6.645 10.134 1.00 87.62 105 LEU A CA 1
ATOM 822 C C . LEU A 1 105 ? -7.587 5.778 11.397 1.00 87.62 105 LEU A C 1
ATOM 824 O O . LEU A 1 105 ? -8.465 6.011 12.224 1.00 87.62 105 LEU A O 1
ATOM 828 N N . PHE A 1 106 ? -6.690 4.805 11.573 1.00 85.25 106 PHE A N 1
ATOM 829 C CA . PHE A 1 106 ? -6.648 3.987 12.789 1.00 85.25 106 PHE A CA 1
ATOM 830 C C . PHE A 1 106 ? -6.258 4.801 14.028 1.00 85.25 106 PHE A C 1
ATOM 832 O O . PHE A 1 106 ? -6.797 4.582 15.114 1.00 85.25 106 PHE A O 1
ATOM 839 N N . LYS A 1 107 ? -5.327 5.745 13.869 1.00 85.69 107 LYS A N 1
ATOM 840 C CA . LYS A 1 107 ? -4.811 6.579 14.958 1.00 85.69 107 LYS A CA 1
ATOM 841 C C . LYS A 1 107 ? -5.841 7.601 15.451 1.00 85.69 107 LYS A C 1
ATOM 843 O O . LYS A 1 107 ? -5.943 7.807 16.660 1.00 85.69 107 LYS A O 1
ATOM 848 N N . ASP A 1 108 ? -6.606 8.185 14.533 1.00 85.50 108 ASP A N 1
ATOM 849 C CA . ASP A 1 108 ? -7.650 9.177 14.811 1.00 85.50 108 ASP A CA 1
ATOM 850 C C . ASP A 1 108 ? -8.963 8.510 15.222 1.00 85.50 108 ASP A C 1
ATOM 852 O O . ASP A 1 108 ? -9.656 8.977 16.127 1.00 85.50 108 ASP A O 1
ATOM 856 N N . GLY A 1 109 ? -9.287 7.380 14.588 1.00 77.56 109 GLY A N 1
ATOM 857 C CA . GLY A 1 109 ? -10.511 6.644 14.852 1.00 77.56 109 GLY A CA 1
ATOM 858 C C . GLY A 1 109 ? -10.559 6.053 16.254 1.00 77.56 109 GLY A C 1
ATOM 859 O O . GLY A 1 109 ? -11.629 6.075 16.853 1.00 77.56 109 GLY A O 1
ATOM 860 N N . LYS A 1 110 ? -9.432 5.573 16.805 1.00 79.88 110 LYS A N 1
ATOM 861 C CA . LYS A 1 110 ? -9.344 4.953 18.145 1.00 79.88 110 LYS A CA 1
ATOM 862 C C . LYS A 1 110 ? -10.564 4.064 18.434 1.00 79.88 110 LYS A C 1
ATOM 864 O O . LYS A 1 110 ? -10.769 3.067 17.751 1.00 79.88 110 LYS A O 1
ATOM 869 N N . GLU A 1 111 ? -11.404 4.455 19.393 1.00 74.62 111 GLU A N 1
ATOM 870 C CA . GLU A 1 111 ? -12.588 3.698 19.800 1.00 74.62 111 GLU A CA 1
ATOM 871 C C . GLU A 1 111 ? -13.734 3.749 18.778 1.00 74.62 111 GLU A C 1
ATOM 873 O O . GLU A 1 111 ? -14.501 2.800 18.648 1.00 74.62 111 GLU A O 1
ATOM 878 N N . ARG A 1 112 ? -13.803 4.803 17.957 1.00 77.19 112 ARG A N 1
ATOM 879 C CA . ARG A 1 112 ? -14.795 4.944 16.877 1.00 77.19 112 ARG A CA 1
ATOM 880 C C . ARG A 1 112 ? -14.586 3.927 15.755 1.00 77.19 112 ARG A C 1
ATOM 882 O O . ARG A 1 112 ? -15.487 3.735 14.947 1.00 77.19 112 ARG A O 1
ATOM 889 N N . MET A 1 113 ? -13.427 3.267 15.693 1.00 75.50 113 MET A N 1
ATOM 890 C CA . MET A 1 113 ? -13.199 2.147 14.770 1.00 75.50 113 MET A CA 1
ATOM 891 C C . MET A 1 113 ? -14.021 0.905 15.150 1.00 75.50 113 MET A C 1
ATOM 893 O O . MET A 1 113 ? -14.310 0.081 14.280 1.00 75.50 113 MET A O 1
ATOM 897 N N . PHE A 1 114 ? -14.403 0.780 16.427 1.00 69.88 114 PHE A N 1
ATOM 898 C CA . PHE A 1 114 ? -15.188 -0.343 16.946 1.00 69.88 114 PHE A CA 1
ATOM 899 C C . PHE A 1 114 ? -16.688 -0.183 16.681 1.00 69.88 114 PHE A C 1
ATOM 901 O O . PHE A 1 114 ? -17.392 -1.177 16.532 1.00 69.88 114 PHE A O 1
ATOM 908 N N . ASP A 1 115 ? -17.164 1.056 16.562 1.00 75.75 115 ASP A N 1
ATOM 909 C CA . ASP A 1 115 ? -18.556 1.358 16.235 1.00 75.75 115 ASP A CA 1
ATOM 910 C C . ASP A 1 115 ? -18.831 1.103 14.744 1.00 75.75 115 ASP A C 1
ATOM 912 O O . 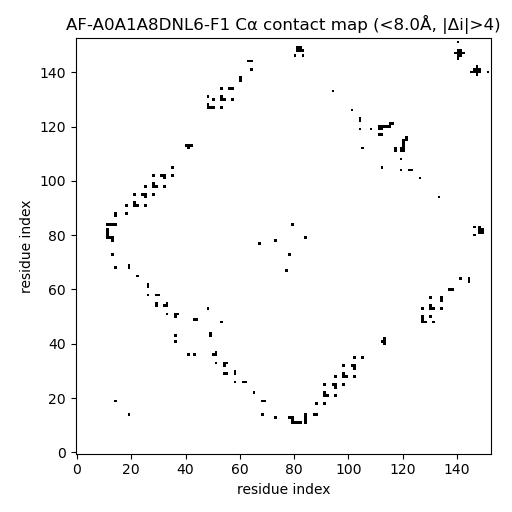ASP A 1 115 ? -18.296 1.790 13.867 1.00 75.75 115 ASP A O 1
ATOM 916 N N . GLU A 1 116 ? -19.682 0.113 14.456 1.00 71.38 116 GLU A N 1
ATOM 917 C CA . GLU A 1 116 ? -20.020 -0.297 13.089 1.00 71.38 116 GLU A CA 1
ATOM 918 C C . GLU A 1 116 ? -20.730 0.802 12.281 1.00 71.38 116 GLU A C 1
ATOM 920 O O . GLU A 1 116 ? -20.625 0.831 11.053 1.00 71.38 116 GLU A O 1
ATOM 925 N N . THR A 1 117 ? -21.411 1.735 12.951 1.00 76.50 117 THR A N 1
ATOM 926 C CA . THR A 1 117 ? -22.182 2.815 12.313 1.00 76.50 117 THR A CA 1
ATOM 927 C C . THR A 1 117 ? -21.345 4.068 12.037 1.00 76.50 117 THR A C 1
ATOM 929 O O . THR A 1 117 ? -21.752 4.978 11.297 1.00 76.50 117 THR A O 1
ATOM 932 N N . SER A 1 118 ? -20.132 4.115 12.590 1.00 79.12 118 SER A N 1
ATOM 933 C CA . SER A 1 118 ? -19.294 5.300 12.538 1.00 79.12 118 SER A CA 1
ATOM 934 C C . SER A 1 118 ? -18.828 5.621 11.112 1.00 79.12 118 SER A C 1
ATOM 936 O O . SER A 1 118 ? -18.681 4.771 10.224 1.00 79.12 118 SER A O 1
ATOM 938 N N . SER A 1 119 ? -18.542 6.899 10.865 1.00 80.88 119 SER A N 1
ATOM 939 C CA . SER A 1 119 ? -17.860 7.322 9.635 1.00 80.88 119 SER A CA 1
ATOM 940 C C . SER A 1 119 ? -16.485 6.657 9.475 1.00 80.88 119 SER A C 1
ATOM 942 O O . SER A 1 119 ? -16.048 6.419 8.350 1.00 80.88 119 SER A O 1
ATOM 944 N N . HIS A 1 120 ? -15.834 6.289 10.583 1.00 80.06 120 HIS A N 1
ATOM 945 C CA . HIS A 1 120 ? -14.516 5.662 10.590 1.00 80.06 120 HIS A CA 1
ATOM 946 C C . HIS A 1 120 ? -14.585 4.215 10.094 1.00 80.06 120 HIS A C 1
ATOM 948 O O . HIS A 1 120 ? -13.745 3.813 9.289 1.00 80.06 120 HIS A O 1
ATOM 954 N N . ARG A 1 121 ? -15.633 3.465 10.463 1.00 80.00 121 ARG A N 1
ATOM 955 C CA . ARG A 1 121 ? -15.867 2.117 9.932 1.00 80.00 121 ARG A CA 1
ATOM 956 C C . ARG A 1 121 ? -16.173 2.139 8.437 1.00 80.00 121 ARG A C 1
ATOM 958 O O . ARG A 1 121 ? -15.602 1.355 7.684 1.00 80.00 121 ARG A O 1
ATOM 965 N N . ARG A 1 122 ? -16.986 3.095 7.972 1.00 83.88 122 ARG A N 1
ATOM 966 C CA . ARG A 1 122 ? -17.228 3.299 6.530 1.00 83.88 122 ARG A CA 1
ATOM 967 C C . ARG A 1 122 ? -15.942 3.636 5.773 1.00 83.88 122 ARG A C 1
ATOM 969 O O . ARG A 1 122 ? -15.714 3.111 4.684 1.00 83.88 122 ARG A O 1
ATOM 976 N N . ASN A 1 123 ? -15.084 4.475 6.351 1.00 85.25 123 ASN A N 1
ATOM 977 C CA . ASN A 1 123 ? -13.773 4.784 5.780 1.00 85.25 123 ASN A CA 1
ATOM 978 C C . ASN A 1 123 ? -12.856 3.556 5.748 1.00 85.25 123 ASN A C 1
ATOM 980 O O . ASN A 1 123 ? -12.128 3.383 4.775 1.00 85.25 123 ASN A O 1
ATOM 984 N N . LEU A 1 124 ? -12.938 2.669 6.742 1.00 82.25 124 LEU A N 1
ATOM 985 C CA . LEU A 1 124 ? -12.194 1.412 6.756 1.00 82.25 124 LEU A CA 1
ATOM 986 C C . LEU A 1 124 ? -12.650 0.445 5.652 1.00 82.25 124 LEU A C 1
ATOM 988 O O . LEU A 1 124 ? -11.819 -0.185 4.996 1.00 82.25 124 LEU A O 1
ATOM 992 N N . THR A 1 125 ? -13.953 0.361 5.383 1.00 83.62 125 THR A N 1
ATOM 993 C CA . THR A 1 125 ? -14.472 -0.416 4.246 1.00 83.62 125 THR A CA 1
ATOM 994 C C . THR A 1 125 ? -13.966 0.146 2.918 1.00 83.62 125 THR A C 1
ATOM 996 O O . THR A 1 125 ? -13.450 -0.601 2.087 1.00 83.62 125 THR A O 1
ATOM 999 N N . LYS A 1 126 ? -14.026 1.474 2.733 1.00 86.38 126 LYS A N 1
ATOM 1000 C CA . LYS A 1 126 ? -13.461 2.144 1.546 1.00 86.38 126 LYS A CA 1
ATOM 1001 C C . LYS A 1 126 ? -11.967 1.866 1.395 1.00 86.38 126 LYS A C 1
ATOM 1003 O O . LYS A 1 126 ? -11.489 1.644 0.288 1.00 86.38 126 LYS A O 1
ATOM 1008 N N . LEU A 1 127 ? -11.241 1.854 2.508 1.00 86.19 127 LEU A N 1
ATOM 1009 C CA . LEU A 1 127 ? -9.821 1.538 2.541 1.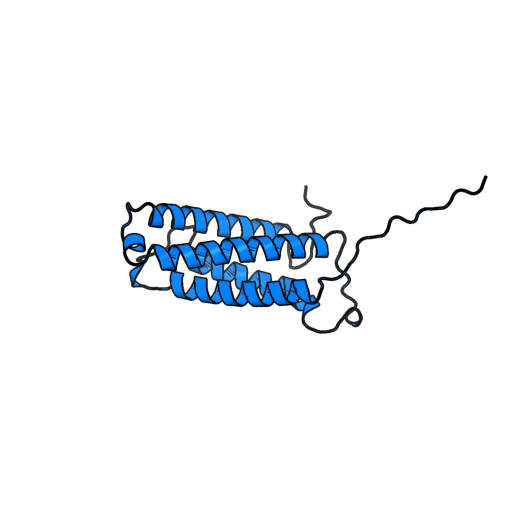00 86.19 127 LEU A CA 1
ATOM 1010 C C . LEU A 1 127 ? -9.545 0.101 2.090 1.00 86.19 127 LEU A C 1
ATOM 1012 O O . LEU A 1 127 ? -8.641 -0.129 1.296 1.00 86.19 127 LEU A O 1
ATOM 1016 N N . SER A 1 128 ? -10.354 -0.849 2.552 1.00 86.31 128 SER A N 1
ATOM 1017 C CA . SER A 1 128 ? -10.253 -2.261 2.170 1.00 86.31 128 SER A CA 1
ATOM 1018 C C . SER A 1 128 ? -10.480 -2.458 0.671 1.00 86.31 128 SER A C 1
ATOM 1020 O O . SER A 1 128 ? -9.702 -3.149 0.017 1.00 86.31 128 SER A O 1
ATOM 1022 N N . LEU A 1 129 ? -11.478 -1.775 0.103 1.00 88.44 129 LEU A N 1
ATOM 1023 C CA . LEU A 1 129 ? -11.713 -1.758 -1.34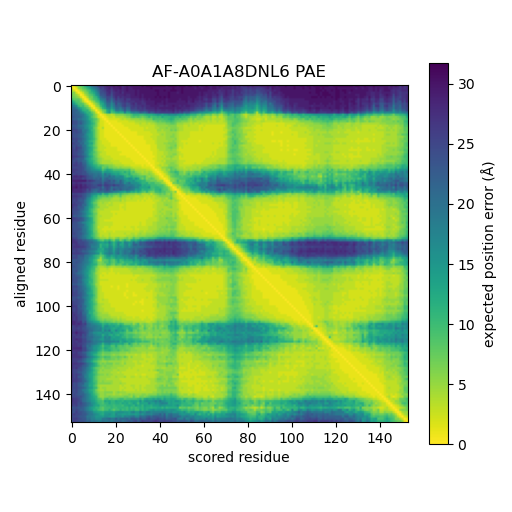4 1.00 88.44 129 LEU A CA 1
ATOM 1024 C C . LEU A 1 129 ? -10.535 -1.142 -2.106 1.00 88.44 129 LEU A C 1
ATOM 1026 O O . LEU A 1 129 ? -10.055 -1.723 -3.074 1.00 88.44 129 LEU A O 1
ATOM 1030 N N . LEU A 1 130 ? -10.016 -0.004 -1.641 1.00 88.44 130 LEU A N 1
ATOM 1031 C CA . LEU A 1 130 ? -8.866 0.654 -2.258 1.00 88.44 130 LEU A CA 1
ATOM 1032 C C . LEU A 1 130 ? -7.627 -0.253 -2.280 1.00 88.44 130 LEU A C 1
ATOM 1034 O O . LEU A 1 130 ? -6.973 -0.359 -3.314 1.00 88.44 130 LEU A O 1
ATOM 1038 N N . PHE A 1 131 ? -7.308 -0.916 -1.165 1.00 87.06 131 PHE A N 1
ATOM 1039 C CA . PHE A 1 131 ? -6.197 -1.870 -1.108 1.00 87.06 131 PHE A CA 1
ATOM 1040 C C . PHE A 1 131 ? -6.420 -3.064 -2.031 1.00 87.06 131 PHE A C 1
ATOM 1042 O O . PHE A 1 131 ? -5.476 -3.496 -2.686 1.00 87.06 131 PHE A O 1
ATOM 1049 N N . SER A 1 132 ? -7.657 -3.554 -2.139 1.00 89.19 132 SER A N 1
ATOM 1050 C CA . SER A 1 132 ? -7.998 -4.597 -3.106 1.00 89.19 132 SER A CA 1
ATOM 1051 C C . SER A 1 132 ? -7.701 -4.144 -4.536 1.00 89.19 132 SER A C 1
ATOM 1053 O O . SER A 1 132 ? -6.994 -4.844 -5.256 1.00 89.19 132 SER A O 1
ATOM 1055 N N . HIS A 1 133 ? -8.145 -2.946 -4.926 1.00 89.00 133 HIS A N 1
ATOM 1056 C CA . HIS A 1 133 ? -7.885 -2.405 -6.260 1.00 89.00 133 HIS A CA 1
ATOM 1057 C C . HIS A 1 133 ? -6.395 -2.191 -6.536 1.00 89.00 133 HIS A C 1
ATOM 1059 O O . HIS A 1 133 ? -5.920 -2.611 -7.584 1.00 89.00 133 HIS A O 1
ATOM 1065 N N . MET A 1 134 ? -5.642 -1.601 -5.601 1.00 89.06 134 MET A N 1
ATOM 1066 C CA . MET A 1 134 ? -4.195 -1.401 -5.770 1.00 89.06 134 MET A CA 1
ATOM 1067 C C . MET A 1 134 ? -3.442 -2.730 -5.895 1.00 89.06 134 MET A C 1
ATOM 1069 O O . MET A 1 134 ? -2.502 -2.836 -6.680 1.00 89.06 134 MET A O 1
ATOM 1073 N N . LEU A 1 135 ? -3.855 -3.751 -5.138 1.00 88.31 135 LEU A N 1
ATOM 1074 C CA . LEU A 1 135 ? -3.275 -5.087 -5.225 1.00 88.31 135 LEU A CA 1
ATOM 1075 C C . LEU A 1 135 ? -3.578 -5.742 -6.574 1.00 88.31 135 LEU A C 1
ATOM 1077 O O . LEU A 1 135 ? -2.680 -6.314 -7.184 1.00 88.31 135 LEU A O 1
ATOM 1081 N N . TRP A 1 136 ? -4.826 -5.665 -7.041 1.00 88.44 136 TRP A N 1
ATOM 1082 C CA . TRP A 1 136 ? -5.219 -6.197 -8.346 1.00 88.44 136 TRP A CA 1
ATOM 1083 C C . TRP A 1 136 ? -4.526 -5.473 -9.497 1.00 88.44 136 TRP A C 1
ATOM 1085 O O . TRP A 1 136 ? -4.064 -6.137 -10.416 1.00 88.44 136 TRP A O 1
ATOM 1095 N N . GLU A 1 137 ? -4.386 -4.149 -9.421 1.00 89.25 137 GLU A N 1
ATOM 1096 C CA . GLU A 1 137 ? -3.613 -3.364 -10.386 1.00 89.25 137 GLU A CA 1
ATOM 1097 C C . GLU A 1 137 ? -2.156 -3.839 -10.423 1.00 89.25 137 GLU A C 1
ATOM 1099 O O . GLU A 1 137 ? -1.641 -4.154 -11.492 1.00 89.25 137 GLU A O 1
ATOM 1104 N N . LEU A 1 138 ? -1.508 -3.988 -9.262 1.00 87.06 138 LEU A N 1
ATOM 1105 C CA . LEU A 1 138 ? -0.129 -4.471 -9.205 1.00 87.06 138 LEU A CA 1
ATOM 1106 C C . LEU A 1 138 ? -0.003 -5.907 -9.744 1.00 87.06 138 LEU A C 1
ATOM 1108 O O . LEU A 1 138 ? 0.915 -6.192 -10.505 1.00 87.06 138 LEU A O 1
ATOM 1112 N N . LYS A 1 139 ? -0.941 -6.806 -9.415 1.00 86.81 139 LYS A N 1
ATOM 1113 C CA . LYS A 1 139 ? -0.977 -8.177 -9.960 1.00 86.81 139 LYS A CA 1
ATOM 1114 C C . LYS A 1 139 ? -1.164 -8.188 -11.477 1.00 86.81 139 LYS A C 1
ATOM 1116 O O . LYS A 1 139 ? -0.526 -8.985 -12.155 1.00 86.81 139 LYS A O 1
ATOM 1121 N N . ALA A 1 140 ? -2.022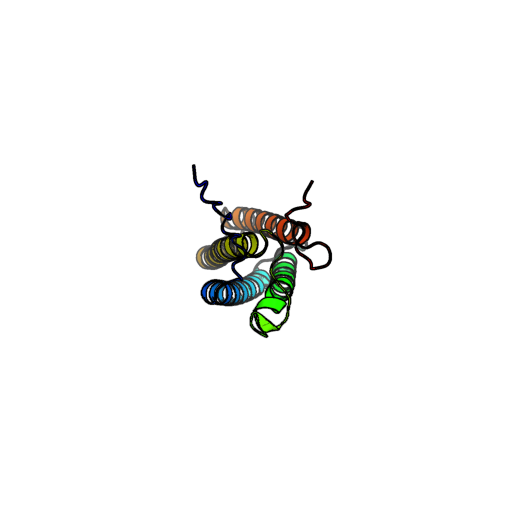 -7.317 -12.000 1.00 86.50 140 ALA A N 1
ATOM 1122 C CA . ALA A 1 140 ? -2.307 -7.226 -13.426 1.00 86.50 140 ALA A CA 1
ATOM 1123 C C . ALA A 1 140 ? -1.133 -6.640 -14.224 1.00 86.50 140 ALA A C 1
ATOM 1125 O O . ALA A 1 140 ? -0.937 -7.006 -15.378 1.00 86.50 140 ALA A O 1
ATOM 1126 N N . MET A 1 141 ? -0.327 -5.780 -13.596 1.00 85.19 141 MET A N 1
ATOM 1127 C CA . MET A 1 141 ? 0.906 -5.259 -14.187 1.00 85.19 141 MET A CA 1
ATOM 1128 C C . MET A 1 141 ? 2.075 -6.242 -14.078 1.00 85.19 141 MET A C 1
ATOM 1130 O O . MET A 1 141 ? 2.985 -6.167 -14.898 1.00 85.19 141 MET A O 1
ATOM 1134 N N . PHE A 1 142 ? 2.046 -7.165 -13.107 1.00 82.88 142 PHE A N 1
ATOM 1135 C CA . PHE A 1 142 ? 3.077 -8.185 -12.873 1.00 82.88 142 PHE A CA 1
ATOM 1136 C C . PHE A 1 142 ? 2.540 -9.631 -12.932 1.00 82.88 142 PHE A C 1
ATOM 1138 O O . PHE A 1 142 ? 2.755 -10.408 -11.990 1.00 82.88 142 PHE A O 1
ATOM 1145 N N . PRO A 1 143 ? 1.842 -10.048 -14.005 1.00 78.62 143 PRO A N 1
ATOM 1146 C CA . PRO A 1 143 ? 1.352 -11.416 -14.109 1.00 78.62 143 PRO A CA 1
ATOM 1147 C C . PRO A 1 143 ? 2.546 -12.380 -14.179 1.00 78.62 143 PRO A C 1
ATOM 1149 O O . PRO A 1 143 ? 3.456 -12.229 -14.994 1.00 78.62 143 PRO A O 1
ATOM 1152 N N . GLY A 1 144 ? 2.585 -13.357 -13.269 1.00 70.00 144 GLY A N 1
ATOM 1153 C CA . GLY A 1 144 ? 3.713 -14.290 -13.159 1.00 70.00 144 GLY A CA 1
ATOM 1154 C C . GLY A 1 144 ? 5.029 -13.659 -12.679 1.00 70.00 144 GLY A C 1
ATOM 1155 O O . GLY A 1 144 ? 6.072 -14.290 -12.814 1.00 70.00 144 GLY A O 1
ATOM 1156 N N . GLY A 1 145 ? 4.996 -12.440 -12.124 1.00 69.50 145 GLY A N 1
ATOM 1157 C CA . GLY A 1 145 ? 6.169 -11.764 -11.555 1.00 69.50 145 GLY A CA 1
ATOM 1158 C C . GLY A 1 145 ? 6.977 -10.905 -12.533 1.00 69.50 145 GLY A C 1
ATOM 1159 O O . GLY A 1 145 ? 8.000 -10.357 -12.133 1.00 69.50 145 GLY A O 1
ATOM 1160 N N . TYR A 1 146 ? 6.525 -10.744 -13.781 1.00 70.50 146 TYR A N 1
ATOM 1161 C CA . TYR A 1 146 ? 7.185 -9.905 -14.789 1.00 70.50 146 TYR A CA 1
ATOM 1162 C C . TYR A 1 146 ? 6.296 -8.742 -15.210 1.00 70.50 146 TYR A C 1
ATOM 1164 O O . TYR A 1 146 ? 5.097 -8.933 -15.402 1.00 70.50 146 TYR A O 1
ATOM 1172 N N . PHE A 1 147 ? 6.884 -7.559 -15.408 1.00 78.31 147 PHE A N 1
ATOM 1173 C CA . PHE A 1 147 ? 6.145 -6.392 -15.881 1.00 78.31 147 PHE A CA 1
ATOM 1174 C C . PHE A 1 147 ? 5.566 -6.617 -17.285 1.00 78.31 147 PHE A C 1
ATOM 1176 O O . PHE A 1 147 ? 6.300 -6.930 -18.224 1.00 78.31 147 PHE A O 1
ATOM 1183 N N . GLN A 1 148 ? 4.252 -6.433 -17.425 1.00 75.06 148 GLN A N 1
ATOM 1184 C CA . GLN A 1 148 ? 3.509 -6.566 -18.685 1.00 75.06 148 GLN A CA 1
ATOM 1185 C C . GLN A 1 148 ? 2.664 -5.329 -19.024 1.00 75.06 148 GLN A C 1
ATOM 1187 O O . GLN A 1 148 ? 1.739 -5.427 -19.831 1.00 75.06 148 GLN A O 1
ATOM 1192 N N . GLY A 1 149 ? 2.989 -4.159 -18.464 1.00 67.81 149 GLY A N 1
ATOM 1193 C CA . GLY A 1 149 ? 2.242 -2.917 -18.704 1.00 67.81 149 GLY A CA 1
ATOM 1194 C C . GLY A 1 149 ? 2.107 -2.520 -20.174 1.00 67.81 149 GLY A C 1
ATOM 1195 O O . GLY A 1 149 ? 1.088 -1.960 -20.562 1.00 67.81 149 GLY A O 1
ATOM 1196 N N . ASP A 1 150 ? 3.084 -2.892 -21.000 1.00 62.31 150 ASP A N 1
ATOM 1197 C CA . ASP A 1 150 ? 3.095 -2.605 -22.440 1.00 62.31 150 ASP A CA 1
ATOM 1198 C C . ASP A 1 150 ? 2.156 -3.532 -23.250 1.00 62.31 150 ASP A C 1
ATOM 1200 O O . ASP A 1 150 ? 1.911 -3.301 -24.432 1.00 62.31 150 ASP A O 1
ATOM 1204 N N . THR A 1 151 ? 1.629 -4.588 -22.621 1.00 59.69 151 THR A N 1
ATOM 1205 C CA . THR A 1 151 ? 0.760 -5.622 -23.227 1.00 59.69 151 THR A CA 1
ATOM 1206 C C . THR A 1 151 ? -0.654 -5.626 -22.652 1.00 59.69 151 THR A C 1
ATOM 1208 O O . THR A 1 151 ? -1.462 -6.482 -23.021 1.00 59.69 151 THR A O 1
ATOM 1211 N N . PHE A 1 152 ? -0.956 -4.695 -21.745 1.00 54.66 152 PHE A N 1
ATOM 1212 C CA . PHE A 1 152 ? -2.273 -4.571 -21.136 1.00 54.66 152 PHE A CA 1
ATOM 1213 C C . PHE A 1 152 ? -3.313 -4.232 -22.222 1.00 54.66 152 PHE A C 1
ATOM 1215 O O . PHE A 1 152 ? -3.159 -3.235 -22.929 1.00 54.66 152 PHE A O 1
ATOM 1222 N N . LYS A 1 153 ? -4.321 -5.097 -22.396 1.00 49.66 153 LYS A N 1
ATOM 1223 C CA . LYS A 1 153 ? -5.404 -4.951 -23.384 1.00 49.66 153 LYS A CA 1
ATOM 1224 C C . LYS A 1 153 ? -6.683 -4.439 -22.744 1.00 49.66 153 LYS A C 1
ATOM 1226 O O . LYS A 1 153 ? -6.988 -4.902 -21.624 1.00 49.66 153 LYS A O 1
#

Mean predicted aligned 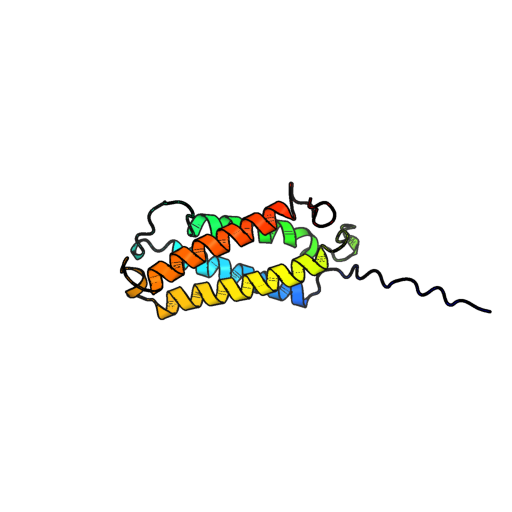error: 9.58 Å